Protein AF-A0A974TH23-F1 (afdb_monomer)

Solvent-accessible surface area (backbone atoms only — not comparable to full-atom values): 4100 Å² total; per-residue (Å²): 142,81,88,73,77,57,69,89,75,38,67,67,53,54,52,50,51,49,53,51,48,52,53,50,43,47,74,68,67,56,69,66,48,73,71,54,45,52,54,52,49,50,50,52,50,49,52,50,48,51,52,50,49,52,49,50,51,48,50,55,68,67,55,73,66,75,88,123

pLDDT: mean 75.63, std 12.13, range [41.53, 91.25]

Radius of gyration: 19.29 Å; Cα contacts (8 Å, |Δi|>4): 7; chains: 1; bounding box: 45×14×52 Å

Secondary structure (DSSP, 8-state):
------GGG-HHHHHHHHHHHHHHHHHTT----HHHHHHHHHHHHHHHHHHHHHHHHHHHHH------

Mean predicted aligned error: 12.06 Å

Foldseek 3Di:
DDPPDPPVVDPVSVVVVVVVVVVVCVVVVVPCDPVNVVVVVVVVCVVVVVVVVVVVVVVVVVCPDDPD

Sequence (68 aa):
MGDLKDWYHSKTIWGALIAIGASVLHAAGIDIDAGDQSQIVDSLVNIAGAIGGLLAVYGRLTASTAIR

Structure (mmCIF, N/CA/C/O backbone):
data_AF-A0A974TH23-F1
#
_entry.id   AF-A0A974TH23-F1
#
loop_
_atom_site.group_PDB
_atom_site.id
_atom_site.type_symbol
_atom_site.label_atom_id
_atom_site.label_alt_id
_atom_site.label_comp_id
_atom_site.label_asym_id
_atom_site.label_entity_id
_atom_site.label_seq_id
_atom_site.pdbx_PDB_ins_code
_atom_site.Cartn_x
_atom_site.Cartn_y
_atom_site.Cartn_z
_atom_site.occupancy
_atom_site.B_iso_or_equiv
_atom_site.auth_seq_id
_atom_site.auth_comp_id
_atom_site.auth_asym_id
_atom_site.auth_atom_id
_atom_site.pdbx_PDB_model_num
ATOM 1 N N . MET A 1 1 ? 28.574 -4.435 23.435 1.00 44.88 1 MET A N 1
ATOM 2 C CA . MET A 1 1 ? 28.950 -4.905 22.086 1.00 44.88 1 MET A CA 1
ATOM 3 C C . MET A 1 1 ? 27.699 -5.477 21.444 1.00 44.88 1 MET A C 1
ATOM 5 O O . MET A 1 1 ? 27.204 -6.467 21.961 1.00 44.88 1 MET A O 1
ATOM 9 N N . GLY A 1 2 ? 27.178 -4.825 20.399 1.00 52.44 2 GLY A N 1
ATOM 10 C CA . GLY A 1 2 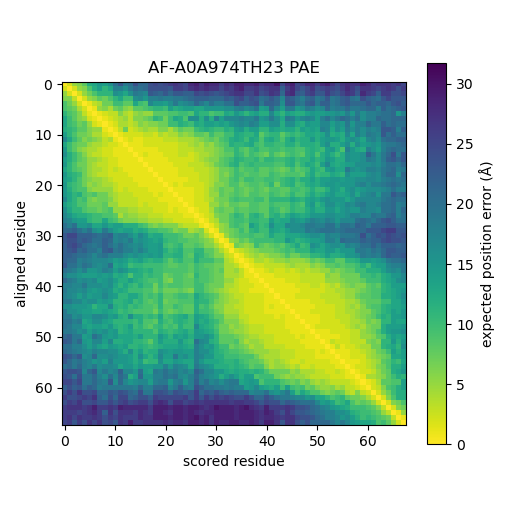? 26.055 -5.337 19.599 1.00 52.44 2 GLY A CA 1
ATOM 11 C C . GLY A 1 2 ? 24.761 -4.517 19.615 1.00 52.44 2 GLY A C 1
ATOM 12 O O . GLY A 1 2 ? 23.700 -5.114 19.582 1.00 52.44 2 GLY A O 1
ATOM 13 N N . ASP A 1 3 ? 24.823 -3.183 19.651 1.00 57.94 3 ASP A N 1
ATOM 14 C CA . ASP A 1 3 ? 23.636 -2.322 19.467 1.00 57.94 3 ASP A CA 1
ATOM 15 C C . ASP A 1 3 ? 23.487 -1.903 17.987 1.00 57.94 3 ASP A C 1
ATOM 17 O O . ASP A 1 3 ? 23.257 -0.742 17.648 1.00 57.94 3 ASP A O 1
ATOM 21 N N . LEU A 1 4 ? 23.728 -2.848 17.066 1.00 63.78 4 LEU A N 1
ATOM 22 C CA . LEU A 1 4 ? 23.459 -2.622 15.649 1.00 63.78 4 LEU A CA 1
ATOM 23 C C . LEU A 1 4 ? 21.969 -2.843 15.434 1.00 63.78 4 LEU A C 1
ATOM 25 O O . LEU A 1 4 ? 21.499 -3.976 15.386 1.00 63.78 4 LEU A O 1
ATOM 29 N N . LYS A 1 5 ? 21.232 -1.739 15.312 1.00 57.41 5 LYS A N 1
ATOM 30 C CA . LYS A 1 5 ? 19.831 -1.772 14.914 1.00 57.41 5 LYS A CA 1
ATOM 31 C C . LYS A 1 5 ? 19.724 -2.504 13.587 1.00 57.41 5 LYS A C 1
ATOM 33 O O . LYS A 1 5 ? 20.289 -2.071 12.582 1.00 57.41 5 LYS A O 1
ATOM 38 N N . ASP A 1 6 ? 18.997 -3.605 13.616 1.00 74.44 6 ASP A N 1
ATOM 39 C CA . ASP A 1 6 ? 18.758 -4.421 12.449 1.00 74.44 6 ASP A CA 1
ATOM 40 C C . ASP A 1 6 ? 18.287 -3.575 11.262 1.00 74.44 6 ASP A C 1
ATOM 42 O O . ASP A 1 6 ? 17.355 -2.769 11.367 1.00 74.44 6 ASP A O 1
ATOM 46 N N . TRP A 1 7 ? 18.950 -3.755 10.120 1.00 73.31 7 TRP A N 1
ATOM 47 C CA . TRP A 1 7 ? 18.712 -2.992 8.892 1.00 73.31 7 TRP A CA 1
ATOM 48 C C . TRP A 1 7 ? 17.233 -3.044 8.464 1.00 73.31 7 TRP A C 1
ATOM 50 O O . TRP A 1 7 ? 16.668 -2.046 8.014 1.00 73.31 7 TRP A O 1
ATOM 60 N N . TYR A 1 8 ? 16.569 -4.178 8.712 1.00 72.44 8 TYR A N 1
ATOM 61 C CA . TYR A 1 8 ? 15.153 -4.398 8.420 1.00 72.44 8 TYR A CA 1
ATOM 62 C C . TYR A 1 8 ? 14.201 -3.558 9.289 1.00 72.44 8 TYR A C 1
ATOM 64 O O . TYR A 1 8 ? 13.013 -3.466 8.982 1.00 72.44 8 TYR A O 1
ATOM 72 N N . HIS A 1 9 ? 14.683 -2.916 10.356 1.00 77.19 9 HIS A N 1
ATOM 73 C CA . HIS A 1 9 ? 13.876 -2.036 11.201 1.00 77.19 9 HIS A CA 1
ATOM 74 C C . HIS A 1 9 ? 13.817 -0.588 10.676 1.00 77.19 9 HIS A C 1
ATOM 76 O O . HIS A 1 9 ? 13.040 0.234 11.171 1.00 77.19 9 HIS A O 1
ATOM 82 N N . SER A 1 10 ? 14.621 -0.257 9.659 1.00 79.25 10 SER A N 1
ATOM 83 C CA . SER A 1 10 ? 14.622 1.062 9.029 1.00 79.25 10 SER A CA 1
ATOM 84 C C . SER A 1 10 ? 13.557 1.159 7.937 1.00 79.25 10 SER A C 1
ATOM 86 O O . SER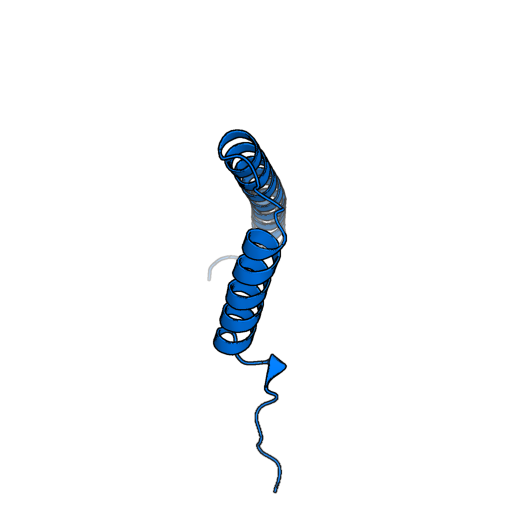 A 1 10 ? 13.652 0.526 6.885 1.00 79.25 10 SER A O 1
ATOM 88 N N . LYS A 1 11 ? 12.554 2.019 8.147 1.00 80.19 11 LYS A N 1
ATOM 89 C CA . LYS A 1 11 ? 11.517 2.310 7.138 1.00 80.19 11 LYS A CA 1
ATOM 90 C C . LYS A 1 11 ? 12.105 2.908 5.855 1.00 80.19 11 LYS A C 1
ATOM 92 O O . LYS A 1 11 ? 11.577 2.660 4.777 1.00 80.19 11 LYS A O 1
ATOM 97 N N . THR A 1 12 ? 13.215 3.642 5.958 1.00 84.00 12 THR A N 1
ATOM 98 C CA . THR A 1 12 ? 13.920 4.218 4.802 1.00 84.00 12 THR A CA 1
ATOM 99 C C . THR A 1 12 ? 14.494 3.135 3.897 1.00 84.00 12 THR A C 1
ATOM 101 O O . THR A 1 12 ? 14.439 3.265 2.679 1.00 84.00 12 THR A O 1
ATOM 104 N N . ILE A 1 13 ? 14.998 2.046 4.481 1.00 86.38 13 ILE A N 1
ATOM 105 C CA . ILE A 1 13 ? 15.541 0.916 3.723 1.00 86.38 13 ILE A CA 1
ATOM 106 C C . ILE A 1 13 ? 14.424 0.204 2.961 1.00 86.38 13 ILE A C 1
ATOM 108 O O . ILE A 1 13 ? 14.575 -0.062 1.774 1.00 86.38 13 ILE A O 1
ATOM 112 N N . TRP A 1 14 ? 13.282 -0.040 3.604 1.00 88.25 14 TRP A N 1
ATOM 113 C CA . TRP A 1 14 ? 12.122 -0.624 2.928 1.00 88.25 14 TRP A CA 1
ATOM 114 C C . TRP A 1 14 ? 11.578 0.271 1.815 1.00 88.25 14 TRP A C 1
ATOM 116 O O . TRP A 1 14 ? 11.294 -0.222 0.727 1.00 88.25 14 TRP A O 1
ATOM 126 N N . GLY A 1 15 ? 11.493 1.584 2.049 1.00 85.25 15 GLY A N 1
ATOM 127 C CA . GLY A 1 15 ? 11.102 2.545 1.016 1.00 85.25 15 GLY A CA 1
ATOM 128 C C . GLY A 1 15 ? 12.064 2.547 -0.175 1.00 85.25 15 GLY A C 1
ATOM 129 O O . GLY A 1 15 ? 11.619 2.501 -1.319 1.00 85.25 15 GLY A O 1
ATOM 130 N N . ALA A 1 16 ? 13.375 2.524 0.083 1.00 86.19 16 ALA A N 1
ATOM 131 C CA . ALA A 1 16 ? 14.392 2.437 -0.963 1.00 86.19 16 ALA A CA 1
ATOM 132 C C . ALA A 1 16 ? 14.307 1.117 -1.747 1.00 86.19 16 ALA A C 1
ATOM 134 O O . ALA A 1 16 ? 14.388 1.130 -2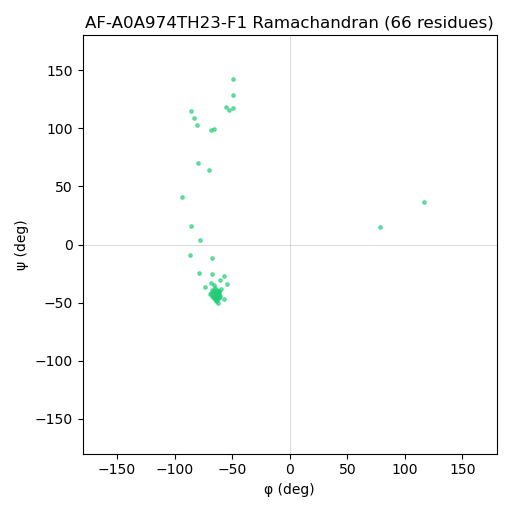.971 1.00 86.19 16 ALA A O 1
ATOM 135 N N . LEU A 1 17 ? 14.083 -0.011 -1.065 1.00 88.12 17 LEU A N 1
ATOM 136 C CA . LEU A 1 17 ? 13.937 -1.327 -1.692 1.00 88.12 17 LEU A CA 1
ATOM 137 C C . LEU A 1 17 ? 12.708 -1.368 -2.614 1.00 88.12 17 LEU A C 1
ATOM 139 O O . LEU A 1 17 ? 12.814 -1.829 -3.747 1.00 88.12 17 LEU A O 1
ATOM 143 N N . ILE A 1 18 ? 11.573 -0.812 -2.175 1.00 86.56 18 ILE A N 1
ATOM 144 C CA . ILE A 1 18 ? 10.357 -0.698 -2.995 1.00 86.56 18 ILE A CA 1
ATOM 145 C C . ILE A 1 18 ? 10.588 0.221 -4.198 1.00 86.56 18 ILE A C 1
ATOM 147 O O . ILE A 1 18 ? 10.198 -0.134 -5.304 1.00 86.56 18 ILE A O 1
ATOM 151 N N . ALA A 1 19 ? 11.240 1.373 -4.017 1.00 86.25 19 ALA A N 1
ATOM 152 C CA . ALA A 1 19 ? 11.508 2.313 -5.109 1.00 86.25 19 ALA A CA 1
ATOM 153 C C . ALA A 1 19 ? 12.431 1.711 -6.180 1.00 86.25 19 ALA A C 1
ATOM 155 O O . ALA A 1 19 ? 12.173 1.848 -7.379 1.00 86.25 19 ALA A O 1
ATOM 156 N N . ILE A 1 20 ? 13.478 1.001 -5.750 1.00 87.81 20 ILE A N 1
ATOM 157 C CA . ILE A 1 20 ? 14.367 0.260 -6.648 1.00 87.81 20 ILE A CA 1
ATOM 158 C C . ILE A 1 20 ? 13.579 -0.850 -7.346 1.00 87.81 20 ILE A C 1
ATOM 160 O O . ILE A 1 20 ? 13.632 -0.946 -8.567 1.00 87.81 20 ILE A O 1
ATOM 164 N N . GLY A 1 21 ? 12.795 -1.639 -6.605 1.00 84.44 21 GLY A N 1
ATOM 165 C CA . GLY A 1 21 ? 11.956 -2.698 -7.167 1.00 84.44 21 GLY A CA 1
ATOM 166 C C . GLY A 1 21 ? 10.971 -2.178 -8.214 1.00 84.44 21 GLY A C 1
ATOM 167 O O . GLY A 1 21 ? 10.910 -2.719 -9.311 1.00 84.44 21 GLY A O 1
ATOM 168 N N . ALA A 1 22 ? 10.264 -1.086 -7.924 1.00 81.31 22 ALA A N 1
ATOM 169 C CA . ALA A 1 22 ? 9.338 -0.446 -8.854 1.00 81.31 22 ALA A CA 1
ATOM 170 C C . ALA A 1 22 ? 10.050 0.046 -10.122 1.00 81.31 22 ALA A C 1
ATOM 172 O O . ALA A 1 22 ? 9.566 -0.186 -11.226 1.00 81.31 22 ALA A O 1
ATOM 173 N N . SER A 1 23 ? 11.231 0.653 -9.974 1.00 80.69 23 SER A N 1
ATOM 174 C CA . SER A 1 23 ? 12.048 1.098 -11.112 1.00 80.69 23 SER A CA 1
ATOM 175 C C . SER A 1 23 ? 12.512 -0.077 -11.980 1.00 80.69 23 SER A C 1
ATOM 177 O O . SER A 1 23 ? 12.518 0.028 -13.202 1.00 80.69 23 SER A O 1
ATOM 179 N N . VAL A 1 24 ? 12.872 -1.208 -11.361 1.00 83.94 24 VAL A N 1
ATOM 180 C CA . VAL A 1 24 ? 13.266 -2.439 -12.065 1.00 83.94 24 VAL A CA 1
ATOM 181 C C . VAL A 1 24 ? 12.077 -3.075 -12.781 1.00 83.94 24 VAL A C 1
ATOM 183 O O . VAL A 1 24 ? 12.223 -3.481 -13.927 1.00 83.94 24 VAL A O 1
ATOM 186 N N . LEU A 1 25 ? 10.903 -3.139 -12.148 1.00 79.62 25 LEU A N 1
ATOM 187 C CA . LEU A 1 25 ? 9.683 -3.655 -12.777 1.00 79.62 25 LEU A CA 1
ATOM 188 C C . LEU A 1 25 ? 9.272 -2.808 -13.987 1.00 79.62 25 LEU A C 1
ATOM 190 O O . LEU A 1 25 ? 8.969 -3.358 -15.043 1.00 79.62 25 LEU A O 1
ATOM 194 N N . HIS A 1 26 ? 9.336 -1.484 -13.847 1.00 74.31 26 HIS A N 1
ATOM 195 C CA . HIS A 1 26 ? 9.075 -0.546 -14.934 1.00 74.31 26 HIS A CA 1
ATOM 196 C C . HIS A 1 26 ? 10.095 -0.719 -16.072 1.00 74.31 26 HIS A C 1
ATOM 198 O O . HIS A 1 26 ? 9.733 -0.807 -17.240 1.00 74.31 26 HIS A O 1
ATOM 204 N N . ALA A 1 27 ? 11.385 -0.858 -15.743 1.00 75.44 27 ALA A N 1
ATOM 205 C CA . ALA A 1 27 ? 12.436 -1.118 -16.730 1.00 75.44 27 ALA A CA 1
ATOM 206 C C . ALA A 1 27 ? 12.330 -2.504 -17.397 1.00 75.44 27 ALA A C 1
ATOM 208 O O . ALA A 1 27 ? 12.795 -2.676 -18.521 1.00 75.44 27 ALA A O 1
ATOM 209 N N . ALA A 1 28 ? 11.716 -3.487 -16.733 1.00 80.06 28 ALA A N 1
ATOM 210 C CA . ALA A 1 28 ? 11.469 -4.825 -17.270 1.00 80.06 28 ALA A CA 1
ATOM 211 C C . ALA A 1 28 ? 10.283 -4.883 -18.255 1.00 80.06 28 ALA A C 1
ATOM 213 O O . ALA A 1 28 ? 9.943 -5.968 -18.725 1.00 80.06 28 ALA A O 1
ATOM 214 N N . GLY A 1 29 ? 9.662 -3.743 -18.581 1.00 64.94 29 GLY A N 1
ATOM 215 C CA . GLY A 1 29 ? 8.548 -3.672 -19.528 1.00 64.94 29 GLY A CA 1
ATOM 216 C C . GLY A 1 29 ? 7.211 -4.116 -18.938 1.00 64.94 29 GLY A C 1
ATOM 217 O O . GLY A 1 29 ? 6.264 -4.352 -19.685 1.00 64.94 29 GLY A O 1
ATOM 218 N N . ILE A 1 30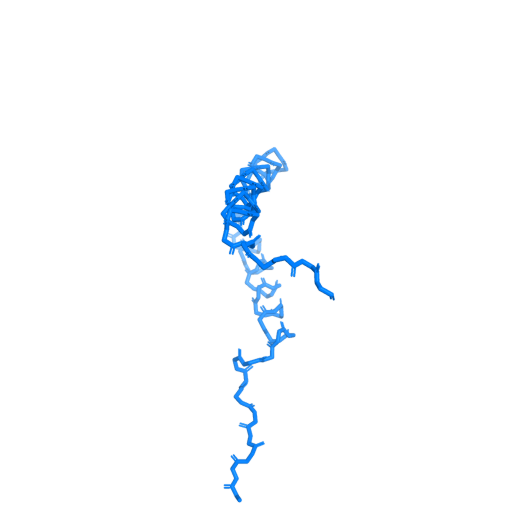 ? 7.113 -4.213 -17.606 1.00 64.12 30 ILE A N 1
ATOM 219 C CA . ILE A 1 30 ? 5.823 -4.219 -16.913 1.00 64.12 30 ILE A CA 1
ATOM 220 C C . ILE A 1 30 ? 5.374 -2.757 -16.843 1.00 64.12 30 ILE A C 1
ATOM 222 O O . ILE A 1 30 ? 5.423 -2.117 -15.792 1.00 64.12 30 ILE A O 1
ATOM 226 N N . ASP A 1 31 ? 5.006 -2.214 -18.002 1.00 59.84 31 ASP A N 1
ATOM 227 C CA . ASP A 1 31 ? 4.257 -0.970 -18.077 1.00 59.84 31 ASP A CA 1
ATOM 228 C C . ASP A 1 31 ? 2.874 -1.282 -17.520 1.00 59.84 31 ASP A C 1
ATOM 230 O O . ASP A 1 31 ? 2.024 -1.884 -18.177 1.00 59.84 31 ASP A O 1
ATOM 234 N N . ILE A 1 32 ? 2.680 -0.942 -16.249 1.00 60.75 32 ILE A N 1
ATOM 235 C CA . ILE A 1 32 ? 1.337 -0.817 -15.711 1.00 60.75 32 ILE A CA 1
ATOM 236 C C . ILE A 1 32 ? 0.747 0.371 -16.464 1.00 60.75 32 ILE A C 1
ATOM 238 O O . ILE A 1 32 ? 1.081 1.516 -16.156 1.00 60.75 32 ILE A O 1
ATOM 242 N N . ASP A 1 33 ? -0.059 0.086 -17.489 1.00 65.69 33 ASP A N 1
ATOM 243 C CA . ASP A 1 33 ? -0.766 1.116 -18.239 1.00 65.69 33 ASP A CA 1
ATOM 244 C C . ASP A 1 33 ? -1.465 2.054 -17.248 1.00 65.69 33 ASP A C 1
ATOM 246 O O . ASP A 1 33 ? -1.956 1.618 -16.203 1.00 65.69 33 ASP A O 1
ATOM 250 N N . ALA A 1 34 ? -1.491 3.355 -17.535 1.00 63.91 34 ALA A N 1
ATOM 251 C CA . ALA A 1 34 ? -2.034 4.335 -16.593 1.00 63.91 34 ALA A CA 1
ATOM 252 C C . ALA A 1 34 ? -3.495 4.013 -16.204 1.00 63.91 34 ALA A C 1
ATOM 254 O O . ALA A 1 34 ? -3.922 4.331 -15.089 1.00 63.91 34 ALA A O 1
ATOM 255 N N . GLY A 1 35 ? -4.235 3.325 -17.088 1.00 67.94 35 GLY A N 1
ATOM 256 C CA . GLY A 1 35 ? -5.543 2.748 -16.784 1.00 67.94 35 GLY A CA 1
ATOM 257 C C . GLY A 1 35 ? -5.486 1.683 -15.684 1.00 67.94 35 GLY A C 1
ATOM 258 O O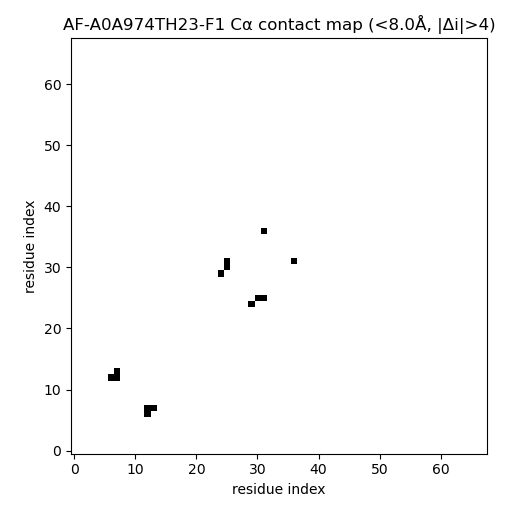 . GLY A 1 35 ? -6.197 1.799 -14.682 1.00 67.94 35 GLY A O 1
ATOM 259 N N . ASP A 1 36 ? -4.587 0.709 -15.802 1.00 72.38 36 ASP A N 1
ATOM 260 C CA . ASP A 1 36 ? -4.402 -0.369 -14.823 1.00 72.38 36 ASP A CA 1
ATOM 261 C C . ASP A 1 36 ? -3.833 0.141 -13.493 1.00 72.38 36 ASP A C 1
ATOM 263 O O . ASP A 1 36 ? -4.206 -0.347 -12.424 1.00 72.38 36 ASP A O 1
ATOM 267 N N . GLN A 1 37 ? -2.979 1.170 -13.522 1.00 73.06 37 GLN A N 1
ATOM 268 C CA . GLN A 1 37 ? -2.410 1.754 -12.308 1.00 73.06 37 GLN A CA 1
ATOM 269 C C . GLN A 1 37 ? -3.506 2.339 -11.418 1.00 73.06 37 GLN A C 1
ATOM 271 O O . GLN A 1 37 ? -3.501 2.109 -10.207 1.00 73.06 37 GLN A O 1
ATOM 276 N N . SER A 1 38 ? -4.464 3.050 -12.017 1.00 75.81 38 SER A N 1
ATOM 277 C CA . SER A 1 38 ? -5.604 3.611 -11.290 1.00 75.81 38 SER A CA 1
ATOM 278 C C . SER A 1 38 ? -6.449 2.513 -10.642 1.00 75.81 38 SER A C 1
ATOM 280 O O . SER A 1 38 ? -6.728 2.580 -9.448 1.00 75.81 38 SER A O 1
ATOM 282 N N . GLN A 1 39 ? -6.738 1.434 -11.374 1.00 80.25 39 GLN A N 1
ATOM 283 C CA . GLN A 1 39 ? -7.535 0.318 -10.875 1.00 80.25 39 GLN A CA 1
ATOM 284 C C . GLN A 1 39 ? -6.835 -0.441 -9.738 1.00 80.25 39 GLN A C 1
ATOM 286 O O . GLN A 1 39 ? -7.480 -0.847 -8.766 1.00 80.25 39 GLN A O 1
ATOM 291 N N . ILE A 1 40 ? -5.517 -0.636 -9.835 1.00 80.69 40 ILE A N 1
ATOM 292 C CA . ILE A 1 40 ? -4.715 -1.287 -8.791 1.00 80.69 40 ILE A CA 1
ATOM 293 C C . ILE A 1 40 ? -4.669 -0.412 -7.535 1.00 80.69 40 ILE A C 1
ATOM 295 O O . ILE A 1 40 ? -4.868 -0.920 -6.429 1.00 80.69 40 ILE A O 1
ATOM 299 N N . VAL A 1 41 ? -4.441 0.896 -7.693 1.00 84.00 41 VAL A N 1
ATOM 300 C CA . VAL A 1 41 ? -4.427 1.854 -6.578 1.00 84.00 41 VAL A CA 1
ATOM 301 C C . VAL A 1 41 ? -5.797 1.918 -5.911 1.00 84.00 41 VAL A C 1
ATOM 303 O O . VAL A 1 41 ? -5.870 1.772 -4.693 1.00 84.00 41 VAL A O 1
ATOM 306 N N . ASP A 1 42 ? -6.877 2.042 -6.679 1.00 86.00 42 ASP A N 1
ATOM 307 C CA . ASP A 1 42 ? -8.240 2.065 -6.147 1.00 86.00 42 ASP A CA 1
ATOM 308 C C . ASP A 1 42 ? -8.579 0.765 -5.416 1.00 86.00 42 ASP A C 1
ATOM 310 O O . ASP A 1 42 ? -9.147 0.797 -4.326 1.00 86.00 42 ASP A O 1
ATOM 314 N N . SER A 1 43 ? -8.169 -0.388 -5.952 1.00 84.44 43 SER A N 1
ATOM 315 C CA . SER A 1 43 ? -8.363 -1.683 -5.289 1.00 84.44 43 SER A CA 1
ATOM 316 C C . SER A 1 43 ? -7.598 -1.763 -3.966 1.00 84.44 43 SER A C 1
ATOM 318 O O . SER A 1 43 ? -8.155 -2.191 -2.954 1.00 84.44 43 SER A O 1
ATOM 320 N N . LEU A 1 44 ? -6.340 -1.311 -3.938 1.00 86.44 44 LEU A N 1
ATOM 321 C CA . LEU A 1 44 ? -5.527 -1.263 -2.721 1.00 86.44 44 LEU A CA 1
ATOM 322 C C . LEU A 1 44 ? -6.118 -0.314 -1.678 1.00 86.44 44 LEU A C 1
ATOM 324 O O . LEU A 1 44 ? -6.218 -0.684 -0.508 1.00 86.44 44 LEU A O 1
ATOM 328 N N . VAL A 1 45 ? -6.535 0.885 -2.090 1.00 89.31 45 VAL A N 1
ATOM 329 C CA . VAL A 1 45 ? -7.164 1.876 -1.210 1.00 89.31 45 VAL A CA 1
ATOM 330 C C . VAL A 1 45 ? -8.497 1.357 -0.685 1.00 89.31 45 VAL A C 1
ATOM 332 O O . VAL A 1 45 ? -8.776 1.511 0.500 1.00 89.31 45 VAL A O 1
ATOM 335 N N . ASN A 1 46 ? -9.294 0.686 -1.516 1.00 91.06 46 ASN A N 1
ATOM 336 C CA . ASN A 1 46 ? -10.564 0.102 -1.104 1.00 91.06 46 ASN A CA 1
ATOM 337 C C . ASN A 1 46 ? -10.358 -1.027 -0.083 1.00 91.06 46 ASN A C 1
ATOM 339 O O . ASN A 1 46 ? -11.006 -1.038 0.960 1.00 91.06 46 ASN A O 1
ATOM 343 N N . ILE A 1 47 ? -9.401 -1.934 -0.312 1.00 88.19 47 ILE A N 1
ATOM 344 C CA . ILE A 1 47 ? -9.069 -3.002 0.645 1.00 88.19 47 ILE A CA 1
ATOM 345 C C . ILE A 1 47 ? -8.523 -2.409 1.950 1.00 88.19 47 ILE A C 1
ATOM 347 O O . ILE A 1 47 ? -8.966 -2.790 3.035 1.00 88.19 47 ILE A O 1
ATOM 351 N N . ALA A 1 48 ? -7.596 -1.452 1.868 1.00 88.62 48 ALA A N 1
ATOM 352 C CA . ALA A 1 48 ? -7.039 -0.779 3.037 1.00 88.62 48 ALA A CA 1
ATOM 353 C C . ALA A 1 48 ? -8.113 -0.005 3.814 1.00 88.62 48 ALA A C 1
ATOM 355 O O . ALA A 1 48 ? -8.136 -0.052 5.041 1.00 88.62 48 ALA A O 1
ATOM 356 N N . GLY A 1 49 ? -9.029 0.660 3.112 1.00 88.38 49 GLY A N 1
ATOM 357 C CA . GLY A 1 49 ? -10.169 1.367 3.684 1.00 88.38 49 GLY A CA 1
ATOM 358 C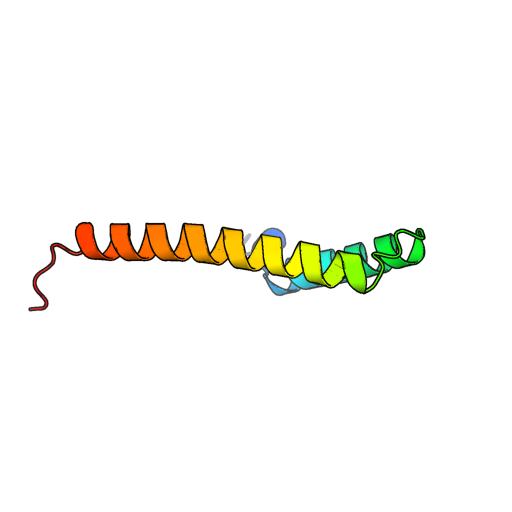 C . GLY A 1 49 ? -11.177 0.421 4.328 1.00 88.38 49 GLY A C 1
ATOM 359 O O . GLY A 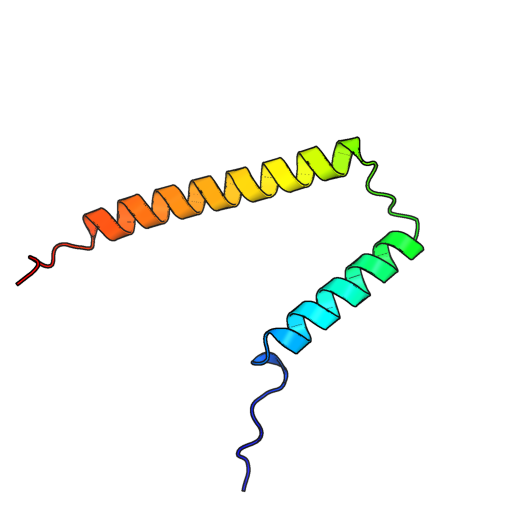1 49 ? -11.637 0.691 5.434 1.00 88.38 49 GLY A O 1
ATOM 360 N N . ALA A 1 50 ? -11.467 -0.721 3.703 1.00 91.25 50 ALA A N 1
ATOM 361 C CA . ALA A 1 50 ? -12.341 -1.748 4.258 1.00 91.25 50 ALA A CA 1
ATOM 362 C C . ALA A 1 50 ? -11.752 -2.347 5.543 1.00 91.25 50 ALA A C 1
ATOM 364 O O . ALA A 1 50 ? -12.429 -2.397 6.569 1.00 91.25 50 ALA A O 1
ATOM 365 N N . ILE A 1 51 ? -10.472 -2.732 5.525 1.00 89.19 51 ILE A N 1
ATOM 366 C CA . ILE A 1 51 ? -9.774 -3.245 6.712 1.00 89.19 51 ILE A CA 1
ATOM 367 C C . ILE A 1 51 ? -9.666 -2.155 7.781 1.00 89.19 51 ILE A C 1
ATOM 369 O O . ILE A 1 51 ? -9.947 -2.415 8.947 1.00 89.19 51 ILE A O 1
ATOM 373 N N . GLY A 1 52 ? -9.308 -0.927 7.403 1.00 84.81 52 GLY A N 1
ATOM 374 C CA . GLY A 1 52 ? -9.224 0.216 8.310 1.00 84.81 52 GLY A CA 1
ATOM 375 C C . GLY A 1 52 ? -10.569 0.552 8.952 1.00 84.81 52 GLY A C 1
ATOM 376 O O . GLY A 1 52 ? -10.625 0.812 10.150 1.00 84.81 52 GLY A O 1
ATOM 377 N N . GLY A 1 53 ? -11.662 0.468 8.194 1.00 87.19 53 GLY A N 1
ATOM 378 C CA . GLY A 1 53 ? -13.027 0.628 8.686 1.00 87.19 53 GLY A CA 1
ATOM 379 C C . GLY A 1 53 ? -13.428 -0.483 9.653 1.00 87.19 53 GLY A C 1
ATOM 380 O O . GLY A 1 53 ? -13.934 -0.197 10.736 1.00 87.19 53 GLY A O 1
ATOM 381 N N . LEU A 1 54 ? -13.135 -1.744 9.319 1.00 86.06 54 LEU A N 1
ATOM 382 C CA . LEU A 1 54 ? -13.369 -2.884 10.211 1.00 86.06 54 LEU A CA 1
ATOM 383 C C . LEU A 1 54 ? -12.554 -2.773 11.505 1.00 86.06 54 LEU A C 1
ATOM 385 O O . LEU A 1 54 ? -13.100 -2.975 12.587 1.00 86.06 54 LEU A O 1
ATOM 389 N N . LEU A 1 55 ? -11.277 -2.393 11.416 1.00 82.50 55 LEU A N 1
ATOM 390 C CA . LEU A 1 55 ? -10.417 -2.145 12.574 1.00 82.50 55 LEU A CA 1
ATOM 391 C C . LEU A 1 55 ? -10.884 -0.941 13.391 1.00 82.50 55 LEU A C 1
ATOM 393 O O . LEU A 1 55 ? -10.781 -0.977 14.611 1.00 82.50 55 LEU A O 1
ATOM 397 N N . ALA A 1 56 ? -11.423 0.105 12.766 1.00 83.94 56 ALA A N 1
ATOM 398 C CA . ALA A 1 56 ? -11.985 1.253 13.472 1.00 83.94 56 ALA A CA 1
ATOM 399 C C . ALA A 1 56 ? -13.271 0.880 14.222 1.00 83.94 56 ALA A C 1
ATOM 401 O O . ALA A 1 56 ? -13.453 1.279 15.372 1.00 83.94 56 ALA A O 1
ATOM 402 N N . VAL A 1 57 ? -14.143 0.075 13.606 1.00 82.06 57 VAL A N 1
ATOM 403 C CA . VAL A 1 57 ? -15.343 -0.463 14.260 1.00 82.06 57 VAL A CA 1
ATOM 404 C C . VAL A 1 57 ? -14.949 -1.395 15.404 1.00 82.06 57 VAL A C 1
ATOM 406 O O . VAL A 1 57 ? -15.449 -1.232 16.513 1.00 82.06 57 VAL A O 1
ATOM 409 N N . TYR A 1 58 ? -14.008 -2.313 15.180 1.00 76.06 58 TYR A N 1
ATOM 410 C CA . TYR A 1 58 ? -13.492 -3.202 16.221 1.00 76.06 58 TYR A CA 1
ATOM 411 C C . TYR A 1 58 ? -12.815 -2.420 17.351 1.00 76.06 58 TYR A C 1
ATOM 413 O O . TYR A 1 58 ? -13.128 -2.629 18.515 1.00 76.06 58 TYR A O 1
ATOM 421 N N . GLY A 1 59 ? -11.959 -1.454 17.025 1.00 78.81 59 GLY A N 1
ATOM 422 C CA . GLY A 1 59 ? -11.307 -0.573 17.988 1.00 78.81 59 GLY A CA 1
ATOM 423 C C . GLY A 1 59 ? -12.312 0.235 18.802 1.00 78.81 59 GLY A C 1
ATOM 424 O O . GLY A 1 59 ? -12.140 0.367 20.007 1.00 78.81 59 GLY A O 1
ATOM 425 N N . ARG A 1 60 ? -13.407 0.698 18.187 1.00 74.44 60 ARG A N 1
ATOM 426 C CA . ARG A 1 60 ? -14.513 1.354 18.898 1.00 74.44 60 ARG A CA 1
ATOM 427 C C . ARG A 1 60 ? -15.272 0.392 19.817 1.00 74.44 60 ARG A C 1
ATOM 429 O O . ARG A 1 60 ? -15.664 0.803 20.901 1.00 74.44 60 ARG A O 1
ATOM 436 N N . LEU A 1 61 ? -15.496 -0.854 19.405 1.00 66.25 61 LEU A N 1
ATOM 437 C CA . LEU A 1 61 ? -16.185 -1.864 20.221 1.00 66.25 61 LEU A CA 1
ATOM 438 C C . LEU A 1 61 ? -15.304 -2.378 21.375 1.00 66.25 61 LEU A C 1
ATOM 440 O O . LEU A 1 61 ? -15.801 -2.621 22.469 1.00 66.25 61 LEU A O 1
ATOM 444 N N . THR A 1 62 ? -13.996 -2.511 21.149 1.00 63.28 62 THR A N 1
ATOM 445 C CA . THR A 1 62 ? -12.997 -2.906 22.154 1.00 63.28 62 THR A CA 1
ATOM 446 C C . THR A 1 62 ? -12.607 -1.752 23.074 1.00 63.28 62 THR A C 1
ATOM 448 O O . THR A 1 62 ? -12.216 -2.004 24.214 1.00 63.28 62 THR A O 1
ATOM 451 N N . ALA A 1 63 ? -12.756 -0.495 22.640 1.00 58.09 63 ALA A N 1
ATOM 452 C CA . ALA A 1 63 ? -12.659 0.687 23.492 1.00 58.09 63 ALA A CA 1
ATOM 453 C C . ALA A 1 63 ? -13.860 0.768 24.452 1.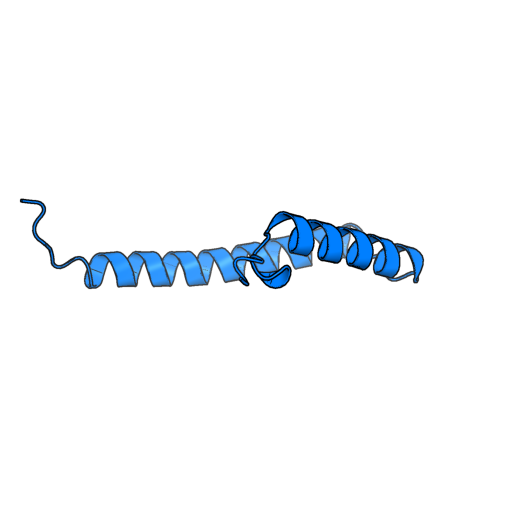00 58.09 63 ALA A C 1
ATOM 455 O O . ALA A 1 63 ? -14.660 1.695 24.431 1.00 58.09 63 ALA A O 1
ATOM 456 N N . SER A 1 64 ? -13.950 -0.215 25.343 1.00 57.28 64 SER A N 1
ATOM 457 C CA . SER A 1 64 ? -14.811 -0.232 26.520 1.00 57.28 64 SER A CA 1
ATOM 458 C C . SER A 1 64 ? -14.141 0.464 27.717 1.00 57.28 64 SER A C 1
ATOM 460 O O . SER A 1 64 ? -14.570 0.295 28.857 1.00 57.28 64 SER A O 1
ATOM 462 N N . THR A 1 65 ? -13.084 1.248 27.475 1.00 57.38 65 THR A N 1
ATOM 463 C CA . THR A 1 65 ? -12.522 2.161 28.471 1.00 57.38 65 THR A CA 1
ATOM 464 C C . THR A 1 65 ? -13.339 3.441 28.441 1.00 57.38 65 THR A C 1
ATOM 466 O O . THR A 1 65 ? -13.263 4.226 27.496 1.00 57.38 65 THR A O 1
ATOM 469 N N . ALA A 1 66 ? -14.121 3.638 29.502 1.00 53.75 66 ALA A N 1
ATOM 470 C CA . ALA A 1 66 ? -14.601 4.950 29.886 1.00 53.75 66 ALA A CA 1
ATOM 471 C C . ALA A 1 66 ? -13.398 5.898 29.904 1.00 53.75 66 ALA A C 1
ATOM 473 O O . ALA A 1 66 ? -12.442 5.688 30.653 1.00 53.75 66 ALA A O 1
ATOM 474 N N . ILE A 1 67 ? -13.438 6.905 29.036 1.00 61.16 67 ILE A N 1
ATOM 475 C CA . ILE A 1 67 ? -12.576 8.076 29.141 1.00 61.16 67 ILE A CA 1
ATOM 476 C C . ILE A 1 67 ? -12.783 8.586 30.572 1.00 61.16 67 ILE A C 1
ATOM 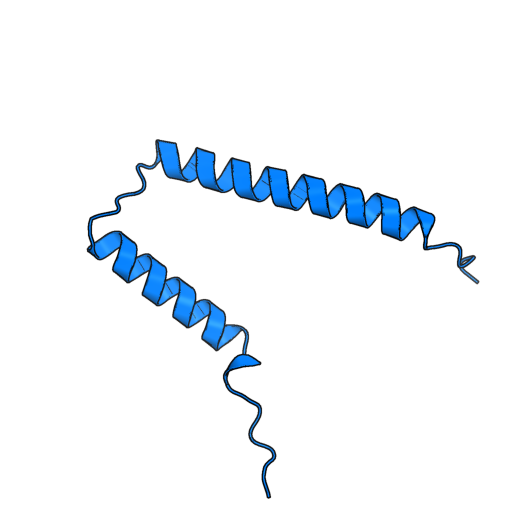478 O O . ILE A 1 67 ? -13.917 8.883 30.954 1.00 61.16 67 ILE A O 1
ATOM 482 N N . ARG A 1 68 ? -11.728 8.557 31.380 1.00 41.53 68 ARG A N 1
ATOM 483 C CA . ARG A 1 68 ? -11.752 8.941 32.788 1.00 41.53 68 ARG A CA 1
ATOM 484 C C . ARG A 1 68 ? -10.918 10.192 32.979 1.00 41.53 68 ARG A C 1
ATOM 486 O O . ARG A 1 68 ? -9.867 10.281 32.307 1.00 41.53 68 ARG A O 1
#